Protein AF-A0A433CAN2-F1 (afdb_monomer_lite)

pLDDT: mean 89.46, std 15.87, range [38.88, 98.62]

Sequence (66 aa):
MNAQDQTKLLALRDRRHELLAQVAGIEIELAMLQGDRPAACEAQTKMFAEVAARRALRGLDLIGDL

Radius of gyration: 15.41 Å; chains: 1; bounding box: 36×18×42 Å

Structure (mmCIF, N/CA/C/O backbone):
data_AF-A0A433CAN2-F1
#
_entry.id   AF-A0A433CAN2-F1
#
loop_
_atom_site.group_PDB
_atom_site.id
_atom_site.type_symbol
_atom_site.label_atom_id
_atom_site.label_alt_id
_atom_site.label_comp_id
_atom_site.label_asym_id
_atom_site.label_entity_id
_atom_site.label_seq_id
_atom_site.pdbx_PDB_ins_code
_atom_site.Cartn_x
_atom_site.Cartn_y
_atom_site.Cartn_z
_atom_site.occupancy
_atom_site.B_iso_or_equiv
_atom_site.auth_seq_id
_atom_site.auth_comp_id
_atom_site.auth_asym_id
_atom_site.auth_atom_id
_atom_site.pdbx_PDB_model_num
ATOM 1 N N . MET A 1 1 ? 15.991 -12.638 -21.446 1.00 64.00 1 MET A N 1
ATOM 2 C CA . MET A 1 1 ? 14.706 -11.909 -21.370 1.00 64.00 1 MET A CA 1
ATOM 3 C C . MET A 1 1 ? 14.779 -10.794 -22.396 1.00 64.00 1 MET A C 1
ATOM 5 O O . MET A 1 1 ? 15.823 -10.157 -22.449 1.00 64.00 1 MET A O 1
ATOM 9 N N . ASN A 1 2 ? 13.792 -10.635 -23.282 1.00 86.44 2 ASN A N 1
ATOM 10 C CA . ASN A 1 2 ? 13.855 -9.550 -24.268 1.00 86.44 2 ASN A CA 1
ATOM 11 C C . ASN A 1 2 ? 13.527 -8.203 -23.586 1.00 86.44 2 ASN A C 1
ATOM 13 O O . ASN A 1 2 ? 12.968 -8.181 -22.485 1.00 86.44 2 ASN A O 1
ATOM 17 N N . ALA A 1 3 ? 13.881 -7.088 -24.230 1.00 80.62 3 ALA A N 1
ATOM 18 C CA . ALA A 1 3 ? 13.673 -5.752 -23.666 1.00 80.62 3 ALA A CA 1
ATOM 19 C C . ALA A 1 3 ? 12.191 -5.479 -23.338 1.00 80.62 3 ALA A C 1
ATOM 21 O O . ALA A 1 3 ? 11.879 -4.904 -22.300 1.00 80.62 3 ALA A O 1
ATOM 22 N N . GLN A 1 4 ? 11.268 -5.972 -24.168 1.00 87.38 4 GLN A N 1
ATOM 23 C CA . GLN A 1 4 ? 9.828 -5.785 -23.983 1.00 87.38 4 GLN A CA 1
ATOM 24 C C . GLN A 1 4 ? 9.292 -6.500 -22.729 1.00 87.38 4 GLN A C 1
ATOM 26 O O . GLN A 1 4 ? 8.456 -5.952 -22.010 1.00 87.38 4 GLN A O 1
ATOM 31 N N . ASP A 1 5 ? 9.775 -7.707 -22.446 1.00 90.69 5 ASP A N 1
ATOM 32 C CA . ASP A 1 5 ? 9.409 -8.483 -21.262 1.00 90.69 5 ASP A CA 1
ATOM 33 C C . ASP A 1 5 ? 9.984 -7.844 -19.995 1.00 90.69 5 ASP A C 1
ATOM 35 O O . ASP A 1 5 ? 9.324 -7.822 -18.956 1.00 90.69 5 ASP A O 1
ATOM 39 N N . GLN A 1 6 ? 11.180 -7.256 -20.090 1.00 88.44 6 GLN A N 1
ATOM 40 C CA . GLN A 1 6 ? 11.802 -6.526 -18.990 1.00 88.44 6 GLN A CA 1
ATOM 41 C C . GLN A 1 6 ? 11.026 -5.251 -18.638 1.00 88.44 6 GLN A C 1
ATOM 43 O O . GLN A 1 6 ? 10.718 -5.035 -17.466 1.00 88.44 6 GLN A O 1
ATOM 48 N N . THR A 1 7 ? 10.610 -4.464 -19.635 1.00 89.12 7 THR A N 1
ATOM 49 C CA . THR A 1 7 ? 9.752 -3.288 -19.420 1.00 89.12 7 THR A CA 1
ATOM 50 C C . THR A 1 7 ? 8.407 -3.676 -18.802 1.00 89.12 7 THR A C 1
ATOM 52 O O . THR A 1 7 ? 7.962 -3.054 -17.837 1.00 89.12 7 THR A O 1
ATOM 55 N N . LYS A 1 8 ? 7.762 -4.743 -19.298 1.00 93.81 8 LYS A N 1
ATOM 56 C CA . LYS A 1 8 ? 6.503 -5.247 -18.721 1.00 93.81 8 LYS A CA 1
ATOM 57 C C . LYS A 1 8 ? 6.677 -5.694 -17.271 1.00 93.81 8 LYS A C 1
ATOM 59 O O . LYS A 1 8 ? 5.827 -5.394 -16.436 1.00 93.81 8 LYS A O 1
ATOM 64 N N . LEU A 1 9 ? 7.771 -6.388 -16.958 1.00 92.00 9 LEU A N 1
ATOM 65 C CA . LEU A 1 9 ? 8.072 -6.828 -15.599 1.00 92.00 9 LEU A CA 1
ATOM 66 C C . LEU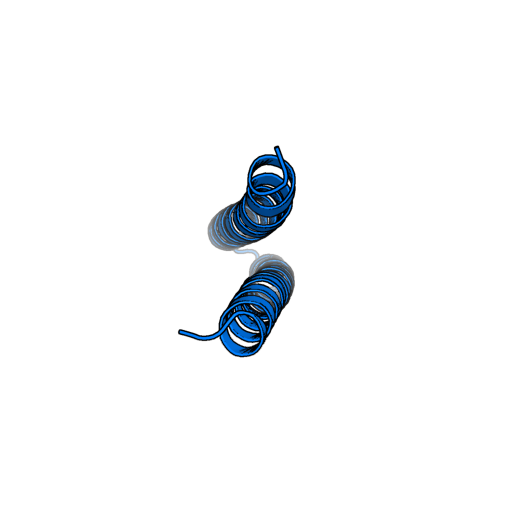 A 1 9 ? 8.235 -5.639 -14.642 1.00 92.00 9 LEU A C 1
ATOM 68 O O . LEU A 1 9 ? 7.686 -5.669 -13.541 1.00 92.00 9 LEU A O 1
ATOM 72 N N . LEU A 1 10 ? 8.960 -4.596 -15.052 1.00 91.31 10 LEU A N 1
ATOM 73 C CA . LEU A 1 10 ? 9.139 -3.380 -14.253 1.00 91.31 10 LEU A CA 1
ATOM 74 C C . LEU A 1 10 ? 7.810 -2.649 -14.034 1.00 91.31 10 LEU A C 1
ATOM 76 O O . LEU A 1 10 ? 7.494 -2.294 -12.899 1.00 91.31 10 LEU A O 1
ATOM 80 N N . ALA A 1 11 ? 6.984 -2.525 -15.076 1.00 92.38 11 ALA A N 1
ATOM 81 C CA . ALA A 1 11 ? 5.652 -1.931 -14.971 1.00 92.38 11 ALA A CA 1
ATOM 82 C C . ALA A 1 11 ? 4.742 -2.707 -14.000 1.00 92.38 11 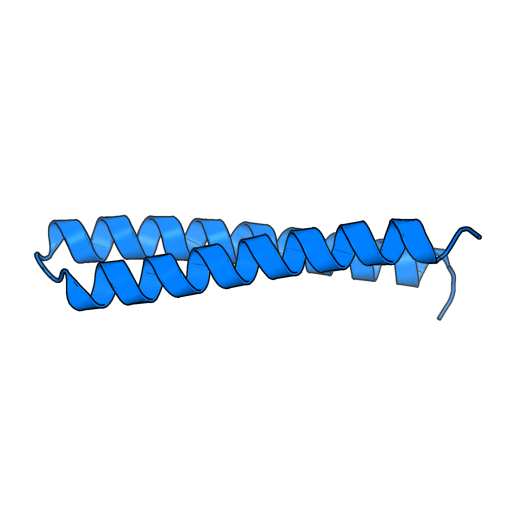ALA A C 1
ATOM 84 O O . ALA A 1 11 ? 4.065 -2.111 -13.162 1.00 92.38 11 ALA A O 1
ATOM 85 N N . LEU A 1 12 ? 4.761 -4.044 -14.059 1.00 96.31 12 LEU A N 1
ATOM 86 C CA . LEU A 1 12 ? 4.011 -4.890 -13.127 1.00 96.31 12 LEU A CA 1
ATOM 87 C C . LEU A 1 12 ? 4.523 -4.760 -11.688 1.00 96.31 12 LEU A C 1
ATOM 89 O O . LEU A 1 12 ? 3.719 -4.749 -10.756 1.00 96.31 12 LEU A O 1
ATOM 93 N N . ARG A 1 13 ? 5.840 -4.629 -11.487 1.00 95.88 13 ARG A N 1
ATOM 94 C CA . ARG A 1 13 ? 6.425 -4.382 -10.160 1.00 95.88 13 ARG A CA 1
ATOM 95 C C . ARG A 1 13 ? 6.001 -3.026 -9.603 1.00 95.88 13 ARG A C 1
ATOM 97 O O . ARG A 1 13 ? 5.531 -2.988 -8.468 1.00 95.88 13 ARG A O 1
ATOM 104 N N . ASP A 1 14 ? 6.086 -1.947 -10.386 1.00 95.12 14 ASP A N 1
ATOM 105 C CA . ASP A 1 14 ? 5.618 -0.621 -9.946 1.00 95.12 14 ASP A CA 1
ATOM 106 C C . ASP A 1 14 ? 4.135 -0.662 -9.566 1.00 95.12 14 ASP A C 1
ATOM 108 O O . ASP A 1 14 ? 3.761 -0.195 -8.487 1.00 95.12 14 ASP A O 1
ATOM 112 N N . ARG A 1 15 ? 3.304 -1.299 -10.402 1.00 96.81 15 ARG A N 1
ATOM 113 C CA . ARG A 1 15 ? 1.870 -1.437 -10.136 1.00 96.81 15 ARG A CA 1
ATOM 114 C C . ARG A 1 15 ? 1.584 -2.276 -8.893 1.00 96.81 15 ARG A C 1
ATOM 116 O O . ARG A 1 15 ? 0.675 -1.950 -8.137 1.00 96.81 15 ARG A O 1
ATOM 123 N N . ARG A 1 16 ? 2.355 -3.337 -8.643 1.00 98.00 16 ARG A N 1
ATOM 124 C CA . ARG A 1 16 ? 2.229 -4.140 -7.418 1.00 98.00 16 ARG A CA 1
ATOM 125 C C . ARG A 1 16 ? 2.489 -3.288 -6.177 1.00 98.00 16 ARG A C 1
ATOM 127 O O . ARG A 1 16 ? 1.671 -3.306 -5.265 1.00 98.00 16 ARG A O 1
ATOM 134 N N . HIS A 1 17 ? 3.592 -2.544 -6.146 1.00 97.44 17 HIS A N 1
ATOM 135 C CA . HIS A 1 17 ? 3.914 -1.685 -5.004 1.00 97.44 17 HIS A CA 1
ATOM 136 C C . HIS A 1 17 ? 2.888 -0.553 -4.824 1.00 97.44 17 HIS A C 1
ATOM 138 O O . HIS A 1 17 ? 2.567 -0.174 -3.702 1.00 97.44 17 HIS A O 1
ATOM 144 N N . GLU A 1 18 ? 2.314 -0.033 -5.914 1.00 97.50 18 GLU A N 1
ATOM 145 C CA . GLU A 1 18 ? 1.199 0.918 -5.841 1.00 97.50 18 GLU A CA 1
ATOM 146 C C . GLU A 1 18 ? -0.014 0.333 -5.120 1.00 97.50 18 GLU A C 1
ATOM 148 O O . GLU A 1 18 ? -0.542 0.953 -4.198 1.00 97.50 18 GLU A O 1
ATOM 153 N N . LEU A 1 19 ? -0.445 -0.857 -5.538 1.00 98.44 19 LEU A N 1
ATOM 154 C CA . LEU A 1 19 ? -1.607 -1.521 -4.960 1.00 98.44 19 LEU A CA 1
ATOM 155 C C . LEU A 1 19 ? -1.366 -1.880 -3.491 1.00 98.44 19 LEU A C 1
ATOM 157 O O . LEU A 1 19 ? -2.256 -1.693 -2.671 1.00 98.44 19 LEU A O 1
ATOM 161 N N . LEU A 1 20 ? -0.161 -2.329 -3.133 1.00 98.38 20 LEU A N 1
ATOM 162 C CA . LEU A 1 20 ? 0.180 -2.629 -1.741 1.00 98.38 20 LEU A CA 1
ATOM 163 C C . LEU A 1 20 ? 0.177 -1.380 -0.854 1.00 98.38 20 LEU A C 1
ATOM 165 O O . LEU A 1 20 ? -0.312 -1.442 0.271 1.00 98.38 20 LEU A O 1
ATOM 169 N N . ALA A 1 21 ? 0.641 -0.234 -1.360 1.00 98.00 21 ALA A N 1
ATOM 170 C CA . ALA A 1 21 ? 0.530 1.027 -0.633 1.00 98.00 21 ALA A CA 1
ATOM 171 C C . ALA A 1 21 ? -0.940 1.433 -0.407 1.00 98.00 21 ALA A C 1
ATOM 173 O O . ALA A 1 21 ? -1.283 1.903 0.675 1.00 98.00 21 ALA A O 1
ATOM 174 N N . GLN A 1 22 ? -1.817 1.217 -1.394 1.00 98.19 22 GLN A N 1
ATOM 175 C CA . GLN A 1 22 ? -3.257 1.474 -1.248 1.00 98.19 22 GLN A CA 1
ATOM 176 C C . GLN A 1 22 ? -3.908 0.538 -0.224 1.00 98.19 22 GLN A C 1
ATOM 178 O O . GLN A 1 22 ? -4.668 1.001 0.622 1.00 98.19 22 GLN A O 1
ATOM 183 N N . VAL A 1 23 ? -3.576 -0.757 -0.259 1.00 98.50 23 VAL A N 1
ATOM 184 C CA . VAL A 1 23 ? -4.042 -1.735 0.737 1.00 98.50 23 VAL A CA 1
ATOM 185 C C . VAL A 1 23 ? -3.608 -1.316 2.139 1.00 98.50 23 VAL A C 1
ATOM 187 O O . VAL A 1 23 ? -4.441 -1.271 3.037 1.00 98.50 23 VAL A O 1
ATOM 190 N N . ALA A 1 24 ? -2.346 -0.923 2.316 1.00 98.31 24 ALA A N 1
ATOM 191 C CA . ALA A 1 24 ? -1.853 -0.430 3.597 1.00 98.31 24 ALA A C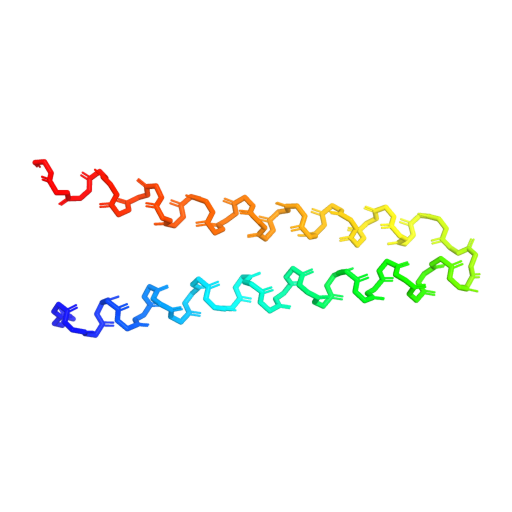A 1
ATOM 192 C C . ALA A 1 24 ? -2.587 0.846 4.058 1.00 98.31 24 ALA A C 1
ATOM 194 O O . ALA A 1 24 ? -2.865 0.994 5.242 1.00 98.31 24 ALA A O 1
ATOM 195 N N . GLY A 1 25 ? -2.969 1.738 3.136 1.00 98.31 25 GLY A N 1
ATOM 196 C CA . GLY A 1 25 ? -3.836 2.883 3.441 1.00 98.31 25 GLY A CA 1
ATOM 197 C C . GLY A 1 25 ? -5.191 2.466 4.025 1.00 98.31 25 GLY A C 1
ATOM 198 O O . GLY A 1 25 ? -5.606 2.993 5.055 1.00 98.31 25 GLY A O 1
ATOM 199 N N . ILE A 1 26 ? -5.835 1.461 3.426 1.00 98.56 26 ILE A N 1
ATOM 200 C CA . ILE A 1 26 ? -7.097 0.894 3.929 1.00 98.56 26 ILE A CA 1
ATOM 201 C C . ILE A 1 26 ? -6.891 0.226 5.299 1.00 98.56 26 ILE A C 1
ATOM 203 O O . ILE A 1 26 ? -7.721 0.383 6.191 1.00 98.56 26 ILE A O 1
ATOM 207 N N . GLU A 1 27 ? -5.780 -0.488 5.504 1.00 98.62 27 GLU A N 1
ATOM 208 C CA . GLU A 1 27 ? -5.444 -1.099 6.800 1.00 98.62 27 GLU A CA 1
ATOM 209 C C . GLU A 1 27 ? -5.305 -0.052 7.918 1.00 98.62 27 GLU A C 1
ATOM 211 O O . GLU A 1 27 ? -5.764 -0.294 9.034 1.00 98.62 27 GLU A O 1
ATOM 216 N N . ILE A 1 28 ? -4.740 1.127 7.624 1.00 98.56 28 ILE A N 1
ATOM 217 C CA . ILE A 1 28 ? -4.683 2.249 8.575 1.00 98.56 28 ILE A CA 1
ATOM 218 C C . ILE A 1 28 ? -6.098 2.693 8.955 1.00 98.56 28 ILE A C 1
ATOM 220 O O . ILE A 1 28 ? -6.390 2.840 10.140 1.00 98.56 28 ILE A O 1
ATOM 224 N N . GLU A 1 29 ? -6.983 2.901 7.976 1.00 98.56 29 GLU A N 1
ATOM 225 C CA . GLU A 1 29 ? -8.367 3.324 8.230 1.00 98.56 29 GLU A CA 1
ATOM 226 C C . GLU A 1 29 ? -9.126 2.299 9.084 1.00 98.56 29 GLU A C 1
ATOM 228 O O . GLU A 1 29 ? -9.784 2.674 10.059 1.00 98.56 29 GLU A O 1
ATOM 233 N N . LEU A 1 30 ? -8.979 1.005 8.779 1.00 98.56 30 LEU A N 1
ATOM 234 C CA . LEU A 1 30 ? -9.570 -0.085 9.558 1.00 98.56 30 LEU A CA 1
ATOM 235 C C . LEU A 1 30 ? -9.057 -0.100 11.003 1.00 98.56 30 LEU A C 1
ATOM 237 O O . LEU A 1 30 ? -9.860 -0.141 11.936 1.00 98.56 30 LEU A O 1
ATOM 241 N N . ALA A 1 31 ? -7.740 -0.023 11.194 1.00 98.50 31 ALA A N 1
ATOM 242 C CA . ALA A 1 31 ? -7.124 -0.015 12.518 1.00 98.50 31 ALA A CA 1
ATOM 243 C C . ALA A 1 31 ? -7.561 1.208 13.341 1.00 98.50 31 ALA A C 1
ATOM 245 O O . ALA A 1 31 ? -7.899 1.092 14.520 1.00 98.50 31 ALA A O 1
ATOM 246 N N . MET A 1 32 ? -7.651 2.380 12.706 1.00 98.06 32 MET A N 1
ATOM 247 C CA . MET A 1 32 ? -8.138 3.602 13.347 1.00 98.06 32 MET A CA 1
ATOM 248 C C . MET A 1 32 ? -9.606 3.494 13.775 1.00 98.06 32 MET A C 1
ATOM 250 O O . MET A 1 32 ? -9.936 3.916 14.884 1.00 98.06 32 MET A O 1
ATOM 254 N N . LEU A 1 33 ? -10.476 2.894 12.953 1.00 98.44 33 LEU A N 1
ATOM 255 C CA . LEU A 1 33 ? -11.880 2.634 13.310 1.00 98.44 33 LEU A CA 1
ATOM 256 C C . LEU A 1 33 ? -12.019 1.646 14.477 1.00 98.44 33 LEU A C 1
ATOM 258 O O . LEU A 1 33 ? -12.951 1.758 15.269 1.00 98.44 33 LEU A O 1
ATOM 262 N N . GLN A 1 34 ? -11.086 0.703 14.602 1.00 97.94 34 GLN A N 1
ATOM 263 C CA . GLN A 1 34 ? -11.016 -0.244 15.719 1.00 97.94 34 GLN A CA 1
ATOM 264 C C . GLN A 1 34 ? -10.382 0.361 16.984 1.00 97.94 34 GLN A C 1
ATOM 266 O O . GLN A 1 34 ? -10.438 -0.251 18.049 1.00 97.94 34 GLN A O 1
ATOM 271 N N . GLY A 1 35 ? -9.790 1.557 16.890 1.00 97.94 35 GLY A N 1
ATOM 272 C CA . GLY A 1 35 ? -9.043 2.187 17.980 1.00 97.94 35 GLY A CA 1
ATOM 273 C C . GLY A 1 35 ? -7.643 1.599 18.204 1.00 97.94 35 GLY A C 1
ATOM 274 O O . GLY A 1 35 ? -6.997 1.935 19.199 1.00 97.94 35 GLY A O 1
ATOM 275 N N . ASP A 1 36 ? -7.149 0.761 17.290 1.00 98.25 36 ASP A N 1
ATOM 276 C CA . ASP A 1 36 ? -5.838 0.116 17.366 1.00 98.25 36 ASP A CA 1
ATOM 277 C C . ASP A 1 36 ? -4.756 0.998 16.720 1.00 98.25 36 ASP A C 1
ATOM 279 O O . ASP A 1 36 ? -4.419 0.902 15.538 1.00 98.25 36 ASP A O 1
ATOM 283 N N . ARG A 1 37 ? -4.209 1.919 17.521 1.00 97.31 37 ARG A N 1
ATOM 284 C CA . 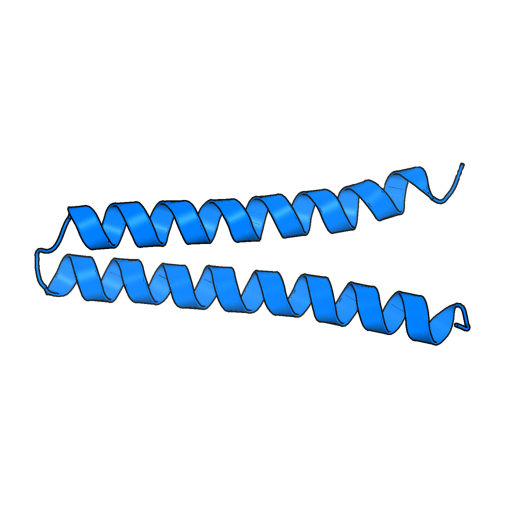ARG A 1 37 ? -3.125 2.813 17.079 1.00 97.31 37 ARG A CA 1
ATOM 285 C C . ARG A 1 37 ? -1.828 2.077 16.712 1.00 97.31 37 ARG A C 1
ATOM 287 O O . ARG A 1 37 ? -1.218 2.482 15.721 1.00 97.31 37 ARG A O 1
ATOM 294 N N . PRO A 1 38 ? -1.369 1.054 17.462 1.00 98.38 38 PRO A N 1
ATOM 295 C CA . PRO A 1 38 ? -0.226 0.244 17.046 1.00 98.38 38 PRO A CA 1
ATOM 296 C C . PRO A 1 38 ? -0.385 -0.340 15.639 1.00 98.38 38 PRO A C 1
ATOM 298 O O . PRO A 1 38 ? 0.493 -0.124 14.802 1.00 98.38 38 PRO A O 1
ATOM 301 N N . ALA A 1 39 ? -1.523 -0.974 15.342 1.00 97.88 39 ALA A N 1
ATOM 302 C CA . ALA A 1 39 ? -1.779 -1.546 14.022 1.00 97.88 39 ALA A CA 1
ATOM 303 C C . ALA A 1 39 ? -1.793 -0.477 12.914 1.00 97.88 39 ALA A C 1
ATOM 305 O O . ALA A 1 39 ? -1.227 -0.689 11.839 1.00 97.88 39 ALA A O 1
ATOM 306 N N . ALA A 1 40 ? -2.352 0.709 13.182 1.00 98.38 40 ALA A N 1
ATOM 307 C CA . ALA A 1 40 ? -2.301 1.832 12.244 1.00 98.38 40 ALA A CA 1
ATOM 308 C C . ALA A 1 40 ? -0.858 2.300 11.959 1.00 98.38 40 ALA A C 1
ATOM 310 O O . ALA A 1 40 ? -0.512 2.565 10.806 1.00 98.38 40 ALA A O 1
ATOM 311 N N . CYS A 1 41 ? 0.010 2.371 12.973 1.00 98.25 41 CYS A N 1
ATOM 312 C CA . CYS A 1 41 ? 1.427 2.713 12.784 1.00 98.25 41 CYS A CA 1
ATOM 313 C C . CYS A 1 41 ? 2.183 1.653 11.966 1.00 98.25 41 CYS A C 1
ATOM 315 O O . CYS A 1 41 ? 2.994 1.992 11.097 1.00 98.25 41 CYS A O 1
ATOM 317 N N . GLU A 1 42 ? 1.921 0.369 12.211 1.00 98.00 42 GLU A N 1
ATOM 318 C CA . GLU A 1 42 ? 2.516 -0.719 11.429 1.0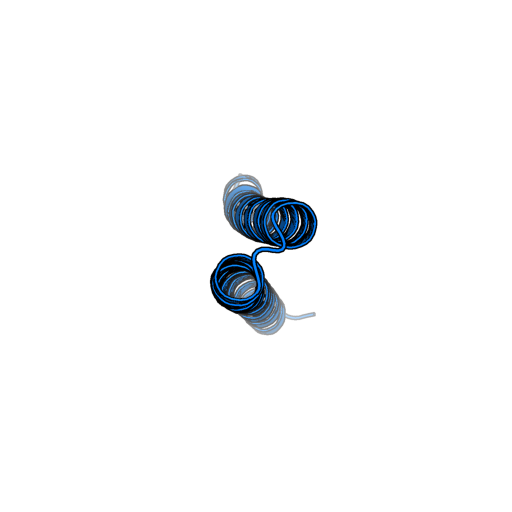0 98.00 42 GLU A CA 1
ATOM 319 C C . GLU A 1 42 ? 2.081 -0.663 9.960 1.00 98.00 42 GLU A C 1
ATOM 321 O O . GLU A 1 42 ? 2.924 -0.737 9.061 1.00 98.00 42 GLU A O 1
ATOM 326 N N . ALA A 1 43 ? 0.786 -0.467 9.700 1.00 98.06 43 ALA A N 1
ATOM 327 C CA . ALA A 1 43 ? 0.254 -0.311 8.348 1.00 98.06 43 ALA A CA 1
ATOM 328 C C . ALA A 1 43 ? 0.839 0.929 7.646 1.00 98.06 43 ALA A C 1
ATOM 330 O O . ALA A 1 43 ? 1.266 0.852 6.493 1.00 98.06 43 ALA A O 1
ATOM 331 N N . GLN A 1 44 ? 0.986 2.050 8.360 1.00 98.06 44 GLN A N 1
ATOM 332 C CA . GLN A 1 44 ? 1.651 3.246 7.838 1.00 98.06 44 GLN A CA 1
ATOM 333 C C . GLN A 1 44 ? 3.116 2.982 7.456 1.00 98.06 44 GLN A C 1
ATOM 335 O O . GLN A 1 44 ? 3.573 3.424 6.399 1.00 98.06 44 GLN A O 1
ATOM 340 N N . THR A 1 45 ? 3.844 2.216 8.269 1.00 98.00 45 THR A N 1
ATOM 341 C CA . THR A 1 45 ? 5.235 1.836 7.978 1.00 98.00 45 THR A CA 1
ATOM 342 C C . T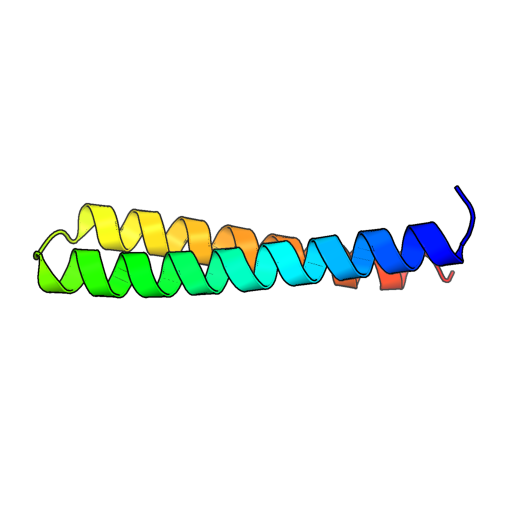HR A 1 45 ? 5.323 0.986 6.710 1.00 98.00 45 THR A C 1
ATOM 344 O O . THR A 1 45 ? 6.171 1.244 5.852 1.00 98.00 45 THR A O 1
ATOM 347 N N . LYS A 1 46 ? 4.410 0.019 6.540 1.00 97.00 46 LYS A N 1
ATOM 348 C CA . LYS A 1 46 ? 4.314 -0.792 5.315 1.00 97.00 46 LYS A CA 1
ATOM 349 C C . LYS A 1 46 ? 4.019 0.077 4.094 1.00 97.00 46 LYS A C 1
ATOM 351 O O . LYS A 1 46 ? 4.711 -0.039 3.087 1.00 97.00 46 LYS A O 1
ATOM 356 N N . MET A 1 47 ? 3.058 0.996 4.197 1.00 97.88 47 MET A N 1
ATOM 357 C CA . MET A 1 47 ? 2.724 1.921 3.111 1.00 97.88 47 MET A CA 1
ATOM 358 C C . MET A 1 47 ? 3.955 2.711 2.647 1.00 97.88 47 MET A C 1
ATOM 360 O O . MET A 1 47 ? 4.229 2.795 1.449 1.00 97.88 47 MET A O 1
ATOM 364 N N . PHE A 1 48 ? 4.730 3.267 3.584 1.00 95.88 48 PHE A N 1
ATOM 365 C CA . PHE A 1 48 ? 5.939 4.016 3.242 1.00 95.88 48 PHE A CA 1
ATOM 366 C C . PHE A 1 48 ? 7.030 3.144 2.624 1.00 95.88 48 PHE A C 1
ATOM 368 O O . PHE A 1 48 ? 7.694 3.597 1.689 1.00 95.88 48 PHE A O 1
ATOM 375 N N . ALA A 1 49 ? 7.189 1.902 3.083 1.00 96.94 49 ALA A N 1
ATOM 376 C CA . ALA A 1 49 ? 8.126 0.958 2.483 1.00 96.94 49 ALA A CA 1
ATOM 377 C C . ALA A 1 49 ? 7.780 0.678 1.010 1.00 96.94 49 ALA A C 1
ATOM 379 O O . ALA A 1 49 ? 8.658 0.728 0.147 1.00 96.94 49 ALA A O 1
ATOM 380 N N . GLU A 1 50 ? 6.499 0.476 0.695 1.00 97.50 50 GLU A N 1
ATOM 381 C CA . GLU A 1 50 ? 6.033 0.250 -0.677 1.00 97.50 50 GLU A CA 1
ATOM 382 C C . GLU A 1 50 ? 6.232 1.493 -1.565 1.00 97.50 50 GLU A C 1
ATOM 384 O O . GLU A 1 50 ? 6.705 1.393 -2.699 1.00 97.50 50 GLU A O 1
ATOM 389 N N . VAL A 1 51 ? 5.970 2.697 -1.040 1.00 94.62 51 VAL A N 1
ATOM 390 C CA . VAL A 1 51 ? 6.246 3.961 -1.751 1.00 94.62 51 VAL A CA 1
ATOM 391 C C . VAL A 1 51 ? 7.744 4.145 -2.014 1.00 94.62 51 VAL A C 1
ATOM 393 O O . VAL A 1 51 ? 8.132 4.560 -3.110 1.00 94.62 51 VAL A O 1
ATOM 396 N N . ALA A 1 52 ? 8.597 3.832 -1.038 1.00 94.00 52 ALA A N 1
ATOM 397 C CA . ALA A 1 52 ? 10.045 3.891 -1.202 1.00 94.00 52 ALA A CA 1
ATOM 398 C C . ALA A 1 52 ? 10.531 2.887 -2.260 1.00 94.00 52 ALA A C 1
ATOM 400 O O . ALA A 1 52 ? 11.328 3.255 -3.123 1.00 94.00 52 ALA A O 1
ATOM 401 N N . ALA A 1 53 ? 9.991 1.664 -2.265 1.00 94.00 53 ALA A N 1
ATOM 402 C CA . ALA A 1 53 ? 10.302 0.653 -3.272 1.00 94.00 53 ALA A CA 1
ATOM 403 C C . ALA A 1 53 ? 9.922 1.106 -4.695 1.00 94.00 53 ALA A C 1
ATOM 405 O O . ALA A 1 53 ? 10.720 0.942 -5.619 1.00 94.00 53 ALA A O 1
ATOM 406 N N . ARG A 1 54 ? 8.765 1.765 -4.881 1.00 93.75 54 ARG A N 1
ATOM 407 C CA . ARG A 1 54 ? 8.397 2.379 -6.179 1.00 93.75 54 ARG A CA 1
ATOM 408 C C . ARG A 1 54 ? 9.405 3.421 -6.631 1.00 93.75 54 ARG A C 1
ATOM 410 O O . ARG A 1 54 ? 9.810 3.433 -7.790 1.00 93.75 54 ARG A O 1
ATOM 417 N N . ARG A 1 55 ? 9.807 4.311 -5.720 1.00 90.69 55 ARG A N 1
ATOM 418 C CA . ARG A 1 55 ? 10.797 5.354 -6.023 1.00 90.69 55 ARG A CA 1
ATOM 419 C C . ARG A 1 55 ? 12.132 4.739 -6.425 1.00 90.69 55 ARG A C 1
ATOM 421 O O . ARG A 1 55 ? 12.717 5.192 -7.400 1.00 90.69 55 ARG A O 1
ATOM 428 N N . ALA A 1 56 ? 12.572 3.694 -5.729 1.00 90.12 56 ALA A N 1
ATOM 429 C CA . ALA A 1 56 ? 13.799 2.981 -6.062 1.00 90.12 56 ALA A CA 1
ATOM 430 C C . ALA A 1 56 ? 13.722 2.311 -7.443 1.00 90.12 56 ALA A C 1
ATOM 432 O O . ALA A 1 56 ? 14.657 2.444 -8.222 1.00 90.12 56 ALA A O 1
ATOM 433 N N . LEU A 1 57 ? 12.601 1.664 -7.785 1.00 88.56 57 LEU A N 1
ATOM 434 C CA . LEU A 1 57 ? 12.399 1.064 -9.111 1.00 88.56 57 LEU A CA 1
ATOM 435 C C . LEU A 1 57 ? 12.487 2.101 -10.236 1.00 88.56 57 LEU A C 1
ATOM 437 O O . LEU A 1 57 ? 13.177 1.872 -11.221 1.00 88.56 57 LEU A O 1
ATOM 441 N N . ARG A 1 58 ? 11.846 3.259 -10.063 1.00 84.19 58 ARG A N 1
ATOM 442 C CA . ARG A 1 58 ? 11.878 4.354 -11.049 1.00 84.19 58 ARG A CA 1
ATOM 443 C C . ARG A 1 58 ? 13.230 5.072 -11.099 1.00 84.19 58 ARG A C 1
ATOM 445 O O . ARG A 1 58 ? 13.615 5.582 -12.142 1.00 84.19 58 ARG A O 1
ATOM 452 N N . GLY A 1 59 ? 13.940 5.133 -9.973 1.00 72.31 59 GLY A N 1
ATOM 453 C CA . GLY A 1 59 ? 15.289 5.695 -9.886 1.00 72.31 59 GLY A CA 1
ATOM 454 C C . GLY A 1 59 ? 16.362 4.785 -10.487 1.00 72.31 59 GLY A C 1
ATOM 455 O O . GLY A 1 59 ? 17.342 5.285 -11.026 1.00 72.31 59 GLY A O 1
ATOM 456 N N . LEU A 1 60 ? 16.163 3.464 -10.444 1.00 57.00 60 LEU A N 1
ATOM 457 C CA . LEU A 1 60 ? 17.012 2.491 -11.135 1.00 57.00 60 LEU A CA 1
ATOM 458 C C . LEU A 1 60 ? 16.889 2.605 -12.662 1.00 57.00 60 LEU A C 1
ATOM 460 O O . LEU A 1 60 ? 17.900 2.458 -13.341 1.00 57.00 60 LEU A O 1
ATOM 464 N N . ASP A 1 61 ? 15.707 2.943 -13.190 1.00 51.69 61 ASP A N 1
ATOM 465 C CA . ASP A 1 61 ? 15.530 3.214 -14.627 1.00 51.69 61 ASP A CA 1
ATOM 466 C C . ASP A 1 61 ? 16.340 4.439 -15.099 1.00 51.69 61 ASP A C 1
ATOM 468 O O . ASP A 1 61 ? 16.840 4.441 -16.216 1.00 51.69 61 ASP A O 1
ATOM 472 N N . LEU A 1 62 ? 16.564 5.451 -14.246 1.00 48.34 62 LEU A N 1
ATOM 473 C CA . LEU A 1 62 ? 17.366 6.638 -14.600 1.00 48.34 62 LEU A CA 1
ATOM 474 C C . LEU A 1 62 ? 18.882 6.377 -14.662 1.00 48.34 62 LEU A C 1
ATOM 476 O O . LEU A 1 62 ? 19.610 7.180 -15.237 1.00 48.34 62 LEU A O 1
ATOM 480 N N . ILE A 1 63 ? 19.371 5.291 -14.055 1.00 51.69 63 ILE A N 1
ATOM 481 C CA . ILE A 1 63 ? 20.802 4.935 -14.042 1.00 51.69 63 ILE A CA 1
ATOM 482 C C . ILE A 1 63 ? 21.138 3.955 -15.185 1.00 51.69 63 ILE A C 1
ATOM 484 O O . ILE A 1 63 ? 22.305 3.793 -15.529 1.00 51.69 63 ILE A O 1
ATOM 488 N N . GLY A 1 64 ? 20.133 3.323 -15.804 1.00 43.22 64 GLY A N 1
ATOM 489 C CA . GLY A 1 64 ? 20.309 2.354 -16.894 1.00 43.22 64 GLY A CA 1
ATOM 490 C C . GLY A 1 64 ? 20.525 2.940 -18.297 1.00 43.22 64 GLY A C 1
ATOM 491 O O . GLY A 1 64 ? 20.806 2.166 -19.206 1.00 43.22 64 GLY A O 1
ATOM 492 N N . ASP A 1 65 ? 20.416 4.264 -18.461 1.00 40.53 65 ASP A N 1
ATOM 493 C CA . ASP A 1 65 ? 20.498 4.983 -19.749 1.00 40.53 65 ASP A CA 1
ATOM 494 C C . ASP A 1 65 ? 21.782 5.846 -19.908 1.00 40.53 65 ASP A C 1
ATOM 496 O O . ASP A 1 65 ? 21.813 6.761 -20.735 1.00 40.53 65 ASP A O 1
ATOM 500 N N . LEU A 1 66 ? 22.846 5.583 -19.131 1.00 38.88 66 LEU A N 1
ATOM 501 C CA . LEU A 1 66 ? 24.159 6.257 -19.244 1.00 38.88 66 LEU A CA 1
ATOM 502 C C . LEU A 1 66 ? 25.237 5.378 -19.890 1.00 38.88 66 LEU A C 1
ATOM 504 O O . LEU A 1 66 ? 25.395 4.215 -19.453 1.00 38.88 66 LEU A O 1
#

Secondary structure (DSSP, 8-state):
--HHHHHHHHHHHHHHHHHHHHHHHHHHHHHHHHT-HHHHHHHHHHHHHHHHHHHHHHHHHTTTT-

Foldseek 3Di:
DDPVVVVVVLVVLLVVLVVLLVVLVVQLVVCVVVVNPVSNVVSVVSNVVSVVVNVVSVVVVVVVPD